Protein AF-A0A2P9ANG0-F1 (afdb_monomer_lite)

Structure (mmCIF, N/CA/C/O backbone):
data_AF-A0A2P9ANG0-F1
#
_entry.id   AF-A0A2P9ANG0-F1
#
loop_
_atom_site.group_PDB
_atom_site.id
_atom_site.type_symbol
_atom_site.label_atom_id
_atom_site.label_alt_id
_atom_site.label_comp_id
_atom_site.label_asym_id
_atom_site.label_entity_id
_atom_site.label_seq_id
_atom_site.pdbx_PDB_ins_code
_atom_site.Cartn_x
_atom_site.Cartn_y
_atom_site.Cartn_z
_atom_site.occupancy
_atom_site.B_iso_or_equiv
_atom_site.auth_seq_id
_atom_site.auth_comp_id
_atom_site.auth_asym_id
_atom_site.auth_atom_id
_atom_site.pdbx_PDB_model_num
ATOM 1 N N . MET A 1 1 ? -3.957 6.686 -10.997 1.00 68.81 1 MET A N 1
ATOM 2 C CA . MET A 1 1 ? -4.136 6.780 -9.532 1.00 68.81 1 MET A CA 1
ATOM 3 C C . MET A 1 1 ? -2.913 6.187 -8.841 1.00 68.81 1 MET A C 1
ATOM 5 O O . MET A 1 1 ? -2.283 5.329 -9.444 1.00 68.81 1 MET A O 1
ATOM 9 N N . LEU A 1 2 ? -2.500 6.640 -7.655 1.00 70.38 2 LEU A N 1
ATOM 10 C CA . LEU A 1 2 ? -1.222 6.272 -7.029 1.00 70.38 2 LEU A CA 1
ATOM 11 C C . LEU A 1 2 ? -1.130 4.756 -6.807 1.00 70.38 2 LEU A C 1
ATOM 13 O O . LEU A 1 2 ? -0.142 4.136 -7.195 1.00 70.38 2 LEU A O 1
ATOM 17 N N . PHE A 1 3 ? -2.175 4.146 -6.245 1.00 70.25 3 PHE A N 1
ATOM 18 C CA . PHE A 1 3 ? -2.248 2.694 -6.029 1.00 70.25 3 PHE A CA 1
ATOM 19 C C . PHE A 1 3 ? -2.267 1.890 -7.334 1.00 70.25 3 PHE A C 1
ATOM 21 O O . PHE A 1 3 ? -1.705 0.796 -7.412 1.00 70.25 3 PHE A O 1
ATOM 28 N N . ASP A 1 4 ? -2.884 2.451 -8.366 1.00 73.88 4 ASP A N 1
ATOM 29 C CA . ASP A 1 4 ? -2.940 1.877 -9.705 1.00 73.88 4 ASP A CA 1
ATOM 30 C C . ASP A 1 4 ? -1.561 1.948 -10.394 1.00 73.88 4 ASP A C 1
ATOM 32 O O . ASP A 1 4 ? -1.069 0.954 -10.919 1.00 73.88 4 ASP A O 1
ATOM 36 N N . ALA A 1 5 ? -0.839 3.062 -10.244 1.00 74.69 5 ALA A N 1
ATOM 37 C CA . ALA A 1 5 ? 0.548 3.204 -10.684 1.00 74.69 5 ALA A CA 1
ATOM 38 C C . ALA A 1 5 ? 1.495 2.235 -9.950 1.00 74.69 5 ALA A C 1
ATOM 40 O O . ALA A 1 5 ? 2.359 1.638 -10.587 1.00 74.69 5 ALA A O 1
ATOM 41 N N . HIS A 1 6 ? 1.301 2.001 -8.644 1.00 75.69 6 HIS 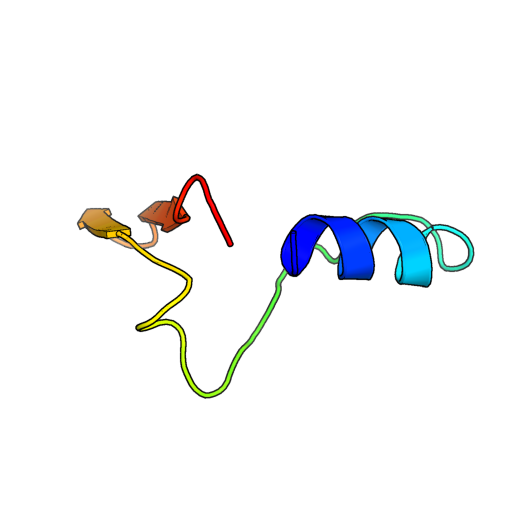A N 1
ATOM 42 C CA . HIS A 1 6 ? 2.029 0.954 -7.912 1.00 75.69 6 HIS A CA 1
ATOM 43 C C . HIS A 1 6 ? 1.696 -0.443 -8.449 1.00 75.69 6 HIS A C 1
ATOM 45 O O . HIS A 1 6 ? 2.593 -1.258 -8.640 1.00 75.69 6 HIS A O 1
ATOM 51 N N . THR A 1 7 ? 0.422 -0.718 -8.739 1.00 74.75 7 THR A N 1
ATOM 52 C CA . THR A 1 7 ? -0.029 -1.986 -9.333 1.00 74.75 7 THR A CA 1
ATOM 53 C C . THR A 1 7 ? 0.597 -2.220 -10.708 1.00 74.75 7 THR A C 1
ATOM 55 O O . THR A 1 7 ? 1.064 -3.321 -10.995 1.00 74.75 7 THR A O 1
ATOM 58 N N . HIS A 1 8 ? 0.675 -1.180 -11.539 1.00 77.69 8 HIS A N 1
ATOM 59 C CA . HIS A 1 8 ? 1.324 -1.223 -12.844 1.00 77.69 8 HIS A CA 1
ATOM 60 C C . HIS A 1 8 ? 2.850 -1.386 -12.744 1.00 77.69 8 HIS A C 1
ATOM 62 O O . HIS A 1 8 ? 3.404 -2.243 -13.431 1.00 77.69 8 HIS A O 1
ATOM 68 N N . ALA A 1 9 ? 3.523 -0.637 -11.866 1.00 75.75 9 ALA A N 1
ATOM 69 C CA . ALA A 1 9 ? 4.973 -0.719 -11.667 1.00 75.75 9 ALA A CA 1
ATOM 70 C C . ALA A 1 9 ? 5.422 -2.072 -11.083 1.00 75.75 9 ALA A C 1
ATOM 72 O O . ALA A 1 9 ? 6.456 -2.611 -11.471 1.00 75.75 9 ALA A O 1
ATOM 73 N N . LEU A 1 10 ? 4.625 -2.653 -10.181 1.00 75.88 10 LEU A N 1
ATOM 74 C CA . LEU A 1 10 ? 4.913 -3.928 -9.514 1.00 75.88 10 LEU A CA 1
ATOM 75 C C . LEU A 1 10 ? 4.339 -5.145 -10.266 1.00 75.88 10 LEU A C 1
ATOM 77 O O . LEU A 1 10 ? 4.544 -6.287 -9.853 1.00 75.88 10 LEU A O 1
ATOM 81 N N . ARG A 1 11 ? 3.679 -4.937 -11.416 1.00 75.88 11 ARG A N 1
ATOM 82 C CA . ARG A 1 11 ? 3.097 -6.008 -12.247 1.00 75.88 11 ARG A CA 1
ATOM 83 C C . ARG A 1 11 ? 4.132 -7.054 -12.672 1.00 75.88 11 ARG A C 1
ATOM 85 O O . ARG A 1 11 ? 3.834 -8.243 -12.668 1.00 75.88 11 ARG A O 1
ATOM 92 N N . ILE A 1 12 ? 5.350 -6.606 -12.981 1.00 71.94 12 ILE 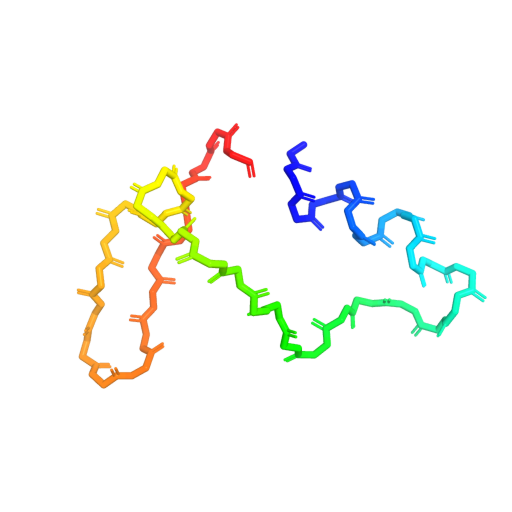A N 1
ATOM 93 C CA . ILE A 1 12 ? 6.509 -7.448 -13.332 1.00 71.94 12 ILE A CA 1
ATOM 94 C C . ILE A 1 12 ? 7.098 -8.211 -12.132 1.00 71.94 12 ILE A C 1
ATOM 96 O O . ILE A 1 12 ? 7.837 -9.169 -12.328 1.00 71.94 12 ILE A O 1
ATOM 100 N N . LEU A 1 13 ? 6.752 -7.826 -10.900 1.00 75.38 13 LEU A N 1
ATOM 101 C CA . LEU A 1 13 ? 7.222 -8.432 -9.647 1.00 75.38 13 LEU A CA 1
ATOM 102 C C . LEU A 1 13 ? 6.167 -9.349 -8.995 1.00 75.38 13 LEU A C 1
ATOM 104 O O . LEU A 1 13 ? 6.255 -9.657 -7.808 1.00 75.38 13 LEU A O 1
ATOM 108 N N . GLY A 1 14 ? 5.164 -9.791 -9.761 1.00 71.12 14 GLY A N 1
ATOM 109 C CA . GLY A 1 14 ? 4.126 -10.718 -9.293 1.00 71.12 14 GLY A CA 1
ATOM 110 C C . GLY A 1 14 ? 2.810 -10.068 -8.850 1.00 71.12 14 GLY A C 1
ATOM 111 O O . GLY A 1 14 ? 1.938 -10.774 -8.347 1.00 71.12 14 GLY A O 1
ATOM 112 N N . GLY A 1 15 ? 2.623 -8.759 -9.065 1.00 70.56 15 GLY A N 1
ATOM 113 C CA . GLY A 1 15 ? 1.314 -8.101 -8.972 1.00 70.56 15 GLY A CA 1
ATOM 114 C C . GLY A 1 15 ? 1.172 -7.071 -7.848 1.00 70.56 15 GLY A C 1
ATOM 115 O O . GLY A 1 15 ? 2.108 -6.350 -7.513 1.00 70.56 15 GLY A O 1
ATOM 116 N N . VAL A 1 16 ? -0.045 -6.953 -7.307 1.00 67.06 16 VAL A N 1
ATOM 117 C CA . VAL A 1 16 ? -0.426 -5.886 -6.365 1.00 67.06 16 VAL A CA 1
ATOM 118 C C . VAL A 1 16 ? 0.287 -6.064 -5.013 1.00 67.06 16 VAL A C 1
ATOM 120 O O . VAL A 1 16 ? 0.234 -7.154 -4.433 1.00 67.06 16 VAL A O 1
ATOM 123 N N . PRO A 1 17 ? 0.895 -5.009 -4.437 1.00 69.69 17 PRO A N 1
ATOM 124 C CA . PRO A 1 17 ? 1.476 -5.082 -3.102 1.00 69.69 17 PRO A CA 1
ATOM 125 C C . PRO A 1 17 ? 0.388 -5.362 -2.056 1.00 69.69 17 PRO A C 1
ATOM 127 O O . PRO A 1 17 ? -0.492 -4.539 -1.813 1.00 69.69 17 PRO A O 1
ATOM 130 N N . ARG A 1 18 ? 0.492 -6.507 -1.367 1.00 70.75 18 ARG A N 1
ATOM 131 C CA . ARG A 1 18 ? -0.467 -6.961 -0.331 1.00 70.75 18 ARG A CA 1
ATOM 132 C C . ARG A 1 18 ? -0.648 -5.988 0.846 1.00 70.75 18 ARG A C 1
ATOM 134 O O . ARG A 1 18 ? -1.571 -6.151 1.640 1.00 70.75 18 ARG A O 1
ATOM 141 N N . ARG A 1 19 ? 0.248 -5.008 0.994 1.00 70.81 19 ARG A N 1
ATOM 142 C CA . ARG A 1 19 ? 0.185 -3.941 1.997 1.00 70.81 19 ARG A CA 1
ATOM 143 C C . ARG A 1 19 ? 0.972 -2.725 1.507 1.00 70.81 19 ARG A C 1
ATOM 145 O O . ARG A 1 19 ? 2.198 -2.743 1.544 1.00 70.81 19 ARG A O 1
ATOM 152 N N . GLY A 1 20 ? 0.276 -1.661 1.114 1.00 71.81 20 GLY A N 1
ATOM 153 C CA . GLY A 1 20 ? 0.881 -0.333 1.002 1.00 71.81 20 GLY A CA 1
ATOM 154 C C . GLY A 1 20 ? 1.056 0.277 2.393 1.00 71.81 20 GLY A C 1
ATOM 155 O O . GLY A 1 20 ? 0.096 0.334 3.164 1.00 71.81 20 GLY A O 1
ATOM 156 N N . ILE A 1 21 ? 2.273 0.703 2.731 1.00 73.81 21 ILE A N 1
ATOM 157 C CA . ILE A 1 21 ? 2.546 1.542 3.901 1.00 73.81 21 ILE A CA 1
ATOM 158 C C . ILE A 1 21 ? 3.030 2.876 3.353 1.00 73.81 21 ILE A C 1
ATOM 160 O O . ILE A 1 21 ? 4.081 2.928 2.723 1.00 73.81 21 ILE A O 1
ATOM 164 N N . TYR A 1 22 ? 2.256 3.926 3.597 1.00 76.69 22 TYR A N 1
ATOM 165 C CA . TYR A 1 22 ? 2.621 5.297 3.268 1.00 76.69 22 TYR A CA 1
ATOM 166 C C . TYR A 1 22 ? 2.810 6.059 4.577 1.00 76.69 22 TYR A C 1
ATOM 168 O O . TYR A 1 22 ? 2.094 5.810 5.552 1.00 76.69 22 TYR A O 1
ATOM 176 N N . ASP A 1 23 ? 3.777 6.967 4.590 1.00 79.50 23 ASP A N 1
ATOM 177 C CA . ASP A 1 23 ? 4.040 7.909 5.678 1.00 79.50 23 ASP A CA 1
ATOM 178 C C . ASP A 1 23 ? 2.820 8.805 5.948 1.00 79.50 23 ASP A C 1
ATOM 180 O O . ASP A 1 23 ? 2.487 9.085 7.100 1.00 79.50 23 ASP A O 1
ATOM 184 N N . ASN A 1 24 ? 2.100 9.181 4.886 1.00 75.81 24 ASN A N 1
ATOM 185 C CA . ASN A 1 24 ? 0.925 10.031 4.956 1.00 75.81 24 ASN A CA 1
ATOM 186 C C . ASN A 1 24 ? -0.258 9.462 4.154 1.00 75.81 24 ASN A C 1
ATOM 188 O O . ASN A 1 24 ? -0.325 9.561 2.932 1.00 75.81 24 ASN A O 1
ATOM 192 N N . MET A 1 25 ? -1.252 8.924 4.865 1.00 78.12 25 MET A N 1
ATOM 193 C CA . MET A 1 25 ? -2.507 8.432 4.272 1.00 78.12 25 MET A CA 1
ATOM 194 C C . MET A 1 25 ? -3.589 9.518 4.122 1.00 78.12 25 MET A C 1
ATOM 196 O O . MET A 1 25 ? -4.653 9.231 3.581 1.00 78.12 25 MET A O 1
ATOM 200 N N . ARG A 1 26 ? -3.360 10.753 4.597 1.00 77.31 26 ARG A N 1
ATOM 201 C CA . ARG A 1 26 ? -4.397 11.799 4.735 1.00 77.31 26 ARG A CA 1
ATOM 202 C C . ARG A 1 26 ? -5.009 12.248 3.407 1.00 77.31 26 ARG A C 1
ATOM 204 O O . ARG A 1 26 ? -6.160 12.660 3.385 1.00 77.31 26 ARG A O 1
ATOM 211 N N . THR A 1 27 ? -4.241 12.188 2.324 1.00 74.44 27 THR A N 1
ATOM 212 C CA . THR A 1 27 ? -4.683 12.545 0.966 1.00 74.44 27 THR A CA 1
ATOM 213 C C . THR A 1 27 ? -5.315 11.367 0.229 1.00 74.44 27 THR A C 1
ATOM 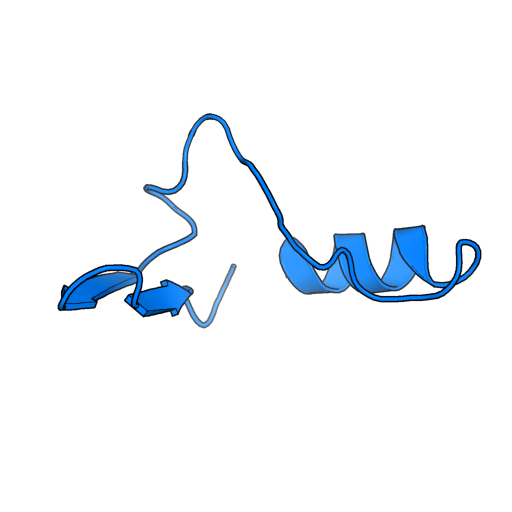215 O O . THR A 1 27 ? -6.153 11.565 -0.643 1.00 74.44 27 THR A O 1
ATOM 218 N N . ALA A 1 28 ? -4.914 10.145 0.582 1.00 77.12 28 ALA A N 1
ATOM 219 C CA . ALA A 1 28 ? -5.328 8.921 -0.092 1.00 77.12 28 ALA A CA 1
ATOM 220 C C . ALA A 1 28 ? -6.529 8.225 0.572 1.00 77.12 28 ALA A C 1
ATOM 222 O O . ALA A 1 28 ? -7.068 7.288 -0.003 1.00 77.12 28 ALA A O 1
ATOM 223 N N . VAL A 1 29 ? -6.952 8.636 1.772 1.00 83.12 29 VAL A N 1
ATOM 224 C CA . VAL A 1 29 ? -8.064 8.026 2.522 1.00 83.12 29 VAL A CA 1
ATOM 225 C C . VAL A 1 29 ? -9.136 9.071 2.811 1.00 83.12 29 VAL A C 1
ATOM 227 O O . VAL A 1 29 ? -8.897 9.997 3.581 1.00 83.12 29 VAL A O 1
ATOM 230 N N . ASP A 1 30 ? -10.333 8.870 2.259 1.00 82.81 30 ASP A N 1
ATOM 231 C CA . ASP A 1 30 ? -11.499 9.730 2.511 1.00 82.81 30 ASP A CA 1
ATOM 232 C C . ASP A 1 30 ? -12.173 9.421 3.852 1.00 82.81 30 ASP A C 1
ATOM 234 O O . ASP A 1 30 ? -12.717 10.310 4.511 1.00 82.81 30 ASP A O 1
ATOM 238 N N . ARG A 1 31 ? -12.155 8.151 4.279 1.00 82.25 31 ARG A N 1
ATOM 239 C CA . ARG A 1 31 ? -12.773 7.726 5.541 1.00 82.25 31 ARG A CA 1
ATOM 240 C C . ARG A 1 31 ? -12.036 6.550 6.167 1.00 82.25 31 ARG A C 1
ATOM 242 O O . ARG A 1 31 ? -11.772 5.546 5.513 1.00 82.25 31 ARG A O 1
ATOM 249 N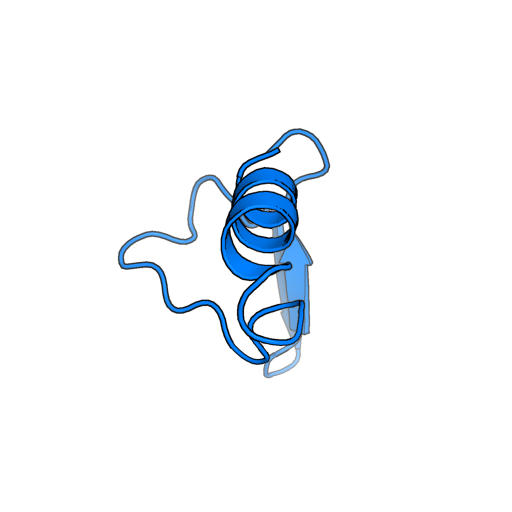 N . VAL A 1 32 ? -11.776 6.642 7.469 1.00 81.94 32 VAL A N 1
ATOM 250 C CA . VAL A 1 32 ? -11.361 5.498 8.294 1.00 81.94 32 VAL A CA 1
ATOM 251 C C . VAL A 1 32 ? -12.617 4.861 8.891 1.00 81.94 32 VAL A C 1
ATOM 253 O O . VAL A 1 32 ? -13.422 5.549 9.518 1.00 81.94 32 VAL A O 1
ATOM 256 N N . GLY A 1 33 ? -12.809 3.566 8.643 1.00 81.06 33 GLY A N 1
ATOM 257 C CA . GLY A 1 33 ? -13.924 2.774 9.158 1.00 81.06 33 GLY A CA 1
ATOM 258 C C . GLY A 1 33 ? -13.626 2.162 10.530 1.00 81.06 33 GLY A C 1
ATOM 259 O O 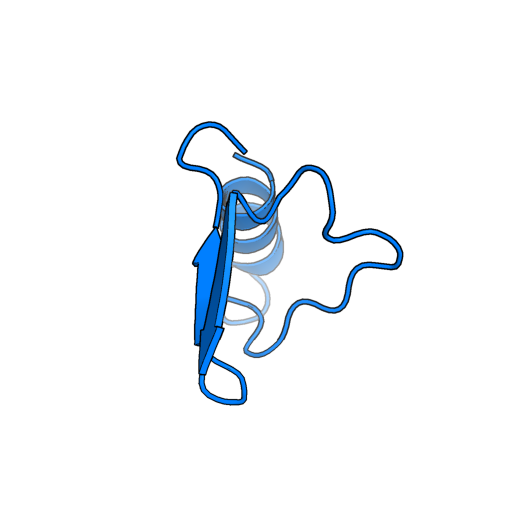. GLY A 1 33 ? -12.717 2.582 11.249 1.00 81.06 33 GLY A O 1
ATOM 260 N N . ARG A 1 34 ? -14.385 1.130 10.919 1.00 85.19 34 ARG A N 1
ATOM 261 C CA . ARG A 1 34 ? -14.108 0.381 12.157 1.00 85.19 34 ARG A CA 1
ATOM 262 C C . ARG A 1 34 ? -12.859 -0.497 11.989 1.00 85.19 34 ARG A C 1
ATOM 264 O O . ARG A 1 34 ? -12.732 -1.258 11.032 1.00 85.19 34 ARG A O 1
ATOM 271 N N . GLY A 1 35 ? -11.954 -0.447 12.966 1.00 83.69 35 GLY A N 1
ATOM 272 C CA . GLY A 1 35 ? -10.771 -1.309 13.014 1.00 83.69 35 GLY A CA 1
ATOM 273 C C . GLY A 1 35 ? -9.709 -0.938 11.975 1.00 83.69 35 GLY A C 1
ATOM 274 O O . GLY A 1 35 ? -9.007 0.056 12.134 1.00 83.69 35 GLY A O 1
ATOM 275 N N . LYS A 1 36 ? -9.537 -1.776 10.944 1.00 76.94 36 LYS A N 1
ATOM 276 C CA . LYS A 1 36 ? -8.530 -1.584 9.877 1.00 76.94 36 LYS A CA 1
ATOM 277 C C . LYS A 1 36 ? -9.130 -1.152 8.534 1.00 76.94 36 LYS A C 1
ATOM 279 O O . LYS A 1 36 ? -8.365 -0.944 7.591 1.00 76.94 36 LYS A O 1
ATOM 284 N N . ASP A 1 37 ? -10.453 -1.018 8.464 1.00 77.50 37 ASP A N 1
ATOM 285 C CA . ASP A 1 37 ? -11.174 -0.585 7.270 1.00 77.50 37 ASP A CA 1
ATOM 286 C C . ASP A 1 37 ? -10.852 0.877 6.917 1.00 77.50 37 ASP A C 1
ATOM 288 O O . ASP A 1 37 ? -10.770 1.742 7.796 1.00 77.50 37 ASP A O 1
ATOM 292 N N . ARG A 1 38 ? -10.611 1.149 5.632 1.00 82.25 38 ARG A N 1
ATOM 293 C CA . ARG A 1 38 ? -10.278 2.480 5.105 1.00 82.25 38 ARG A CA 1
ATOM 294 C C . ARG A 1 38 ? -10.839 2.607 3.695 1.00 82.25 38 ARG A C 1
ATOM 296 O O . ARG A 1 38 ? -10.458 1.834 2.820 1.00 82.25 38 ARG A O 1
ATOM 303 N N . GLN A 1 39 ? -11.679 3.608 3.465 1.00 81.25 39 GLN A N 1
ATOM 304 C CA . GLN A 1 39 ? -12.123 3.979 2.126 1.00 81.25 39 GLN A CA 1
ATOM 305 C C . GLN A 1 39 ? -11.069 4.888 1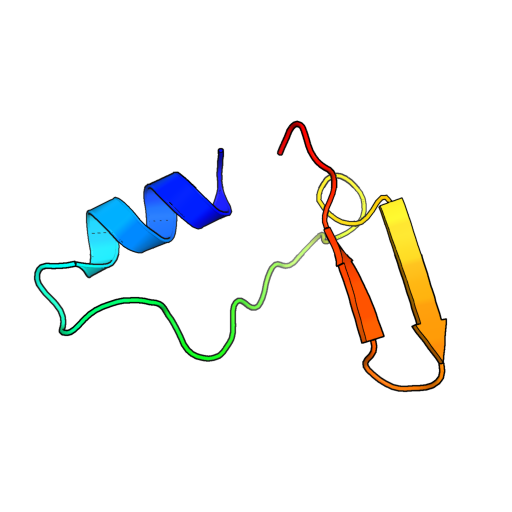.495 1.00 81.25 39 GLN A C 1
ATOM 307 O O . GLN A 1 39 ? -10.792 5.982 1.992 1.00 81.25 39 GLN A O 1
ATOM 312 N N . VAL A 1 40 ? -10.448 4.386 0.430 1.00 78.50 40 VAL A N 1
ATOM 313 C CA . VAL A 1 40 ? -9.429 5.088 -0.359 1.00 78.50 40 VAL A CA 1
ATOM 314 C C . VAL A 1 40 ? -10.123 6.100 -1.271 1.00 78.50 40 VAL A C 1
ATOM 316 O O . VAL A 1 40 ? -11.193 5.811 -1.806 1.00 78.50 40 VAL A O 1
ATOM 319 N N . ASN A 1 41 ? -9.536 7.284 -1.427 1.00 77.25 41 ASN A N 1
ATOM 320 C CA . ASN A 1 41 ? -10.127 8.358 -2.215 1.00 77.25 41 ASN A CA 1
ATOM 321 C C . ASN A 1 41 ? -10.205 7.975 -3.702 1.00 77.25 41 ASN A C 1
ATOM 323 O O . ASN A 1 41 ? -9.201 7.632 -4.326 1.00 77.25 41 ASN A O 1
ATOM 327 N N . ALA A 1 42 ? -11.409 8.089 -4.273 1.00 69.38 42 ALA A N 1
ATOM 328 C CA . ALA A 1 42 ? -11.741 7.703 -5.650 1.00 69.38 42 ALA A CA 1
ATOM 329 C C . ALA A 1 42 ? -11.167 8.637 -6.744 1.00 69.38 42 ALA A C 1
ATOM 331 O O . ALA A 1 42 ? -11.583 8.577 -7.901 1.00 69.38 42 ALA A O 1
ATOM 332 N N . ARG A 1 43 ? -10.226 9.518 -6.389 1.00 64.94 43 ARG A N 1
ATOM 333 C CA . ARG A 1 43 ? -9.403 10.332 -7.296 1.00 64.94 43 ARG A CA 1
ATOM 334 C C . ARG A 1 43 ? -7.905 10.015 -7.192 1.00 64.94 43 ARG A C 1
ATOM 336 O O . ARG A 1 43 ? -7.161 10.519 -8.032 1.00 64.94 43 ARG A O 1
ATOM 343 N N . PHE A 1 44 ? -7.469 9.261 -6.173 1.00 59.09 44 PHE A N 1
ATOM 344 C CA . PHE A 1 44 ? -6.069 9.232 -5.731 1.00 59.09 44 PHE A CA 1
ATOM 345 C C . PHE A 1 44 ? -5.218 8.128 -6.352 1.00 59.09 44 PHE A C 1
ATOM 347 O O . PHE A 1 44 ? -5.307 6.946 -5.959 1.00 59.09 44 PHE A O 1
#

Foldseek 3Di:
DVQVVQQVVCVVVVGHDPDDDDPDCPQQFPDDDPDRDTHGDPVD

Organism: NCBI:txid1631247

Sequence (44 aa):
MLFDAHTHALRILGGVPRRGIYDNMRTAVDRVGRGKDRQVNARF

Secondary structure (DSSP, 8-state):
-HHHHHHHHTGGGTSS-S----S--TTTEEEE-STT-EEE-TT-

pLDDT: mean 75.29, std 5.36, range [59.09, 85.19]

Radius of gyration: 11.45 Å; chains: 1; bounding box: 21×23×26 Å